Protein AF-A0A352CI51-F1 (afdb_monomer_lite)

Sequence (90 aa):
MNSAALLSHQVLIETIRSSRSQKKVIELIDAALRSFYTEAPDGSFIFLKSLRSELSTIDPIEVADPEEWNLIQFARIYLHRLMERRPAAL

Structure (mmCIF, N/CA/C/O backbone):
data_AF-A0A352CI51-F1
#
_entry.id   AF-A0A352CI51-F1
#
loop_
_atom_site.group_PDB
_atom_site.id
_atom_site.type_symbol
_atom_site.label_atom_id
_atom_site.label_alt_id
_atom_site.label_comp_id
_atom_site.label_asym_id
_atom_site.label_entity_id
_atom_site.label_seq_id
_atom_site.pdbx_PDB_ins_code
_atom_site.Cartn_x
_atom_site.Cartn_y
_atom_site.Cartn_z
_atom_site.occupancy
_atom_site.B_iso_or_equiv
_atom_site.auth_seq_id
_atom_site.auth_comp_id
_atom_site.auth_asym_id
_atom_site.auth_atom_id
_atom_site.pdbx_PDB_model_num
ATOM 1 N N . MET A 1 1 ? -0.354 -14.025 -18.684 1.00 39.72 1 MET A N 1
ATOM 2 C CA . MET A 1 1 ? -0.291 -13.227 -17.438 1.00 39.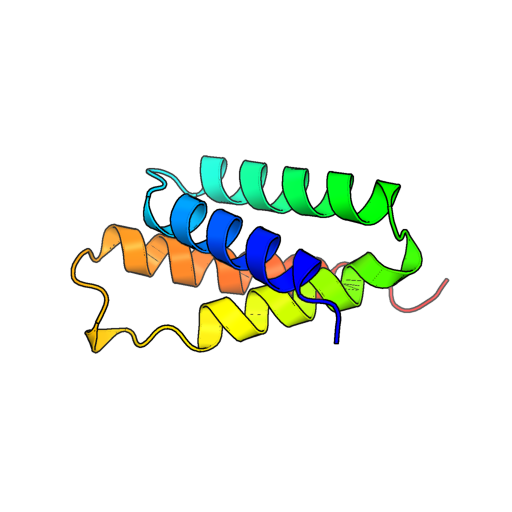72 1 MET A CA 1
ATOM 3 C C . MET A 1 1 ? 0.487 -14.050 -16.421 1.00 39.72 1 MET A C 1
ATOM 5 O O . MET A 1 1 ? 0.113 -15.191 -16.199 1.00 39.72 1 MET A O 1
ATOM 9 N N . ASN A 1 2 ? 1.621 -13.538 -15.932 1.00 39.03 2 ASN A N 1
ATOM 10 C CA . ASN A 1 2 ? 2.580 -14.286 -15.107 1.00 39.03 2 ASN A CA 1
ATOM 11 C C . ASN A 1 2 ? 2.056 -14.486 -13.678 1.00 39.03 2 ASN A C 1
ATOM 13 O O . ASN A 1 2 ? 2.069 -13.556 -12.876 1.00 39.03 2 ASN A O 1
ATOM 17 N N . SER A 1 3 ? 1.660 -15.713 -13.347 1.00 43.72 3 SER A N 1
ATOM 18 C CA . SER A 1 3 ? 1.192 -16.124 -12.014 1.00 43.72 3 SER A CA 1
ATOM 19 C C . SER A 1 3 ? 2.232 -15.912 -10.900 1.00 43.72 3 SER A C 1
ATOM 21 O O . SER A 1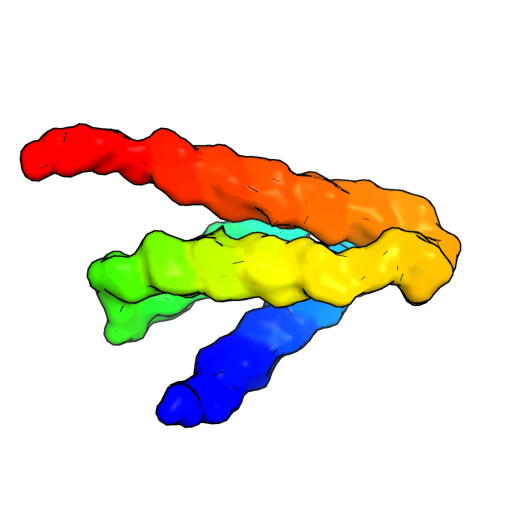 3 ? 1.867 -15.794 -9.736 1.00 43.72 3 SER A O 1
ATOM 23 N N . ALA A 1 4 ? 3.519 -15.801 -11.248 1.00 47.12 4 ALA A N 1
ATOM 24 C CA . ALA A 1 4 ? 4.603 -15.538 -10.301 1.00 47.12 4 ALA A CA 1
ATOM 25 C C . ALA A 1 4 ? 4.557 -14.123 -9.682 1.00 47.12 4 ALA A C 1
ATOM 27 O O . ALA A 1 4 ? 4.959 -13.951 -8.536 1.00 47.12 4 ALA A O 1
ATOM 28 N N . ALA A 1 5 ? 4.026 -13.124 -10.400 1.00 51.56 5 ALA A N 1
ATOM 29 C CA . ALA A 1 5 ? 3.933 -11.746 -9.900 1.00 51.56 5 ALA A CA 1
ATOM 30 C C . ALA A 1 5 ? 2.761 -11.538 -8.919 1.00 51.56 5 ALA A C 1
ATOM 32 O O . ALA A 1 5 ? 2.837 -10.712 -8.019 1.00 51.56 5 ALA A O 1
ATOM 33 N N . LEU A 1 6 ? 1.687 -12.319 -9.063 1.00 50.41 6 LEU A N 1
ATOM 34 C CA . LEU A 1 6 ? 0.529 -12.280 -8.160 1.00 50.41 6 LEU A CA 1
ATOM 35 C C . LEU A 1 6 ? 0.872 -12.837 -6.771 1.00 50.41 6 LEU A C 1
ATOM 37 O O . LEU A 1 6 ? 0.433 -12.296 -5.759 1.00 50.41 6 LEU A O 1
ATOM 41 N N . LEU A 1 7 ? 1.714 -13.875 -6.723 1.00 53.09 7 LEU A N 1
ATOM 42 C CA . LEU A 1 7 ? 2.193 -14.456 -5.469 1.00 53.09 7 LEU A CA 1
ATOM 43 C C . LEU A 1 7 ? 3.095 -13.484 -4.686 1.00 53.09 7 LEU A C 1
ATOM 45 O O . LEU A 1 7 ? 3.032 -13.467 -3.460 1.00 53.09 7 LEU A O 1
ATOM 49 N N . SER A 1 8 ? 3.892 -12.638 -5.355 1.00 78.00 8 SER A N 1
ATOM 50 C CA . SER A 1 8 ? 4.754 -11.664 -4.664 1.00 78.00 8 SER A CA 1
ATOM 51 C C . SER A 1 8 ? 3.984 -10.449 -4.135 1.00 78.00 8 SER A C 1
ATOM 53 O O . SER A 1 8 ? 4.277 -9.983 -3.032 1.00 78.00 8 SER A O 1
ATOM 55 N N . HIS A 1 9 ? 2.966 -9.965 -4.856 1.00 87.12 9 HIS A N 1
ATOM 56 C CA . HIS A 1 9 ? 2.118 -8.875 -4.364 1.00 87.12 9 HIS A CA 1
ATOM 57 C C . HIS A 1 9 ? 1.230 -9.300 -3.200 1.00 87.12 9 HIS A C 1
ATOM 59 O O . HIS A 1 9 ? 1.170 -8.574 -2.212 1.00 87.12 9 HIS A O 1
ATOM 65 N N . GLN A 1 10 ? 0.602 -10.479 -3.261 1.00 88.25 10 GLN A N 1
ATOM 66 C CA . GLN A 1 10 ? -0.213 -10.974 -2.148 1.00 88.25 10 GLN A CA 1
ATOM 67 C C . GLN A 1 10 ? 0.607 -11.099 -0.862 1.00 88.25 10 GLN A C 1
ATOM 69 O O . GLN A 1 10 ? 0.188 -10.601 0.178 1.00 88.25 10 GLN A O 1
ATOM 74 N N . VAL A 1 11 ? 1.814 -11.671 -0.936 1.00 90.50 11 VAL A N 1
ATOM 75 C CA . VAL A 1 11 ? 2.713 -11.759 0.226 1.00 90.50 11 VAL A CA 1
ATOM 76 C C . VAL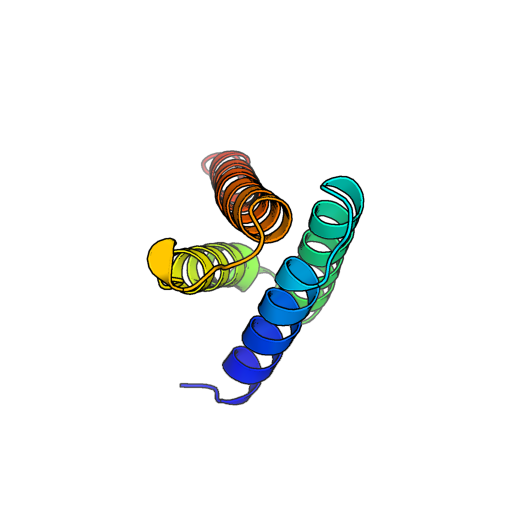 A 1 11 ? 3.065 -10.370 0.762 1.00 90.50 11 VAL A C 1
ATOM 78 O O . VAL A 1 11 ? 3.049 -10.152 1.974 1.00 90.50 11 VAL A O 1
ATOM 81 N N . LEU A 1 12 ? 3.353 -9.406 -0.116 1.00 93.12 12 LEU A N 1
ATOM 82 C CA . LEU A 1 12 ? 3.651 -8.035 0.296 1.00 93.12 12 LEU A CA 1
ATOM 83 C C . LEU A 1 12 ? 2.444 -7.353 0.955 1.00 93.12 12 LEU A C 1
ATOM 85 O O . LEU A 1 12 ? 2.614 -6.698 1.980 1.00 93.12 12 LEU A O 1
ATOM 89 N N . ILE A 1 13 ? 1.241 -7.528 0.407 1.00 94.88 13 ILE A N 1
ATOM 90 C CA . ILE A 1 13 ? -0.002 -6.979 0.957 1.00 94.88 13 ILE A CA 1
ATOM 91 C C . ILE A 1 13 ? -0.260 -7.557 2.346 1.00 94.88 13 ILE A C 1
ATOM 93 O O . ILE A 1 13 ? -0.417 -6.786 3.286 1.00 94.88 13 ILE A O 1
ATOM 97 N N . GLU A 1 14 ? -0.196 -8.876 2.523 1.00 94.44 14 GLU A N 1
ATOM 98 C CA . GLU A 1 14 ? -0.358 -9.508 3.841 1.00 94.44 14 GLU A CA 1
ATOM 99 C C . GLU A 1 14 ? 0.717 -9.054 4.843 1.00 94.44 14 GLU A C 1
ATOM 101 O O . GLU A 1 14 ? 0.447 -8.844 6.029 1.00 94.44 14 GLU A O 1
ATOM 106 N N . THR A 1 15 ? 1.942 -8.805 4.375 1.00 93.94 15 THR A N 1
ATOM 107 C CA . THR A 1 15 ? 3.006 -8.259 5.232 1.00 93.94 15 THR A CA 1
ATOM 108 C C . THR A 1 15 ? 2.737 -6.797 5.620 1.00 93.94 15 THR A C 1
ATOM 110 O O . THR A 1 15 ? 3.042 -6.383 6.738 1.00 93.94 15 THR A O 1
ATOM 113 N N . ILE A 1 16 ? 2.135 -5.996 4.734 1.00 94.69 16 ILE A N 1
ATOM 114 C CA . ILE A 1 16 ? 1.684 -4.630 5.050 1.00 94.69 16 ILE A CA 1
ATOM 115 C C . ILE A 1 16 ? 0.547 -4.676 6.074 1.00 94.69 16 ILE A C 1
ATOM 117 O O . ILE A 1 16 ? 0.597 -3.935 7.052 1.00 94.69 16 ILE A O 1
ATOM 121 N N . ARG A 1 17 ? -0.433 -5.567 5.886 1.00 94.19 17 ARG A N 1
ATOM 122 C CA . ARG A 1 17 ? -1.578 -5.746 6.795 1.00 94.19 17 ARG A CA 1
ATOM 123 C C . ARG A 1 17 ? -1.145 -6.164 8.201 1.00 94.19 17 ARG A C 1
ATOM 125 O O . ARG A 1 17 ? -1.657 -5.656 9.187 1.00 94.19 17 ARG A O 1
ATOM 132 N N . SER A 1 18 ? -0.144 -7.035 8.296 1.00 93.50 18 SER A N 1
ATOM 133 C CA . SER A 1 18 ? 0.424 -7.495 9.572 1.00 93.50 18 SER A CA 1
ATOM 134 C C . SER A 1 18 ? 1.500 -6.568 10.163 1.00 93.50 18 SER A C 1
ATOM 136 O O . SER A 1 18 ? 2.040 -6.845 11.241 1.00 93.50 18 SER A O 1
ATOM 138 N N . SER A 1 19 ? 1.842 -5.469 9.481 1.00 93.50 19 SER A N 1
ATOM 139 C CA . SER A 1 19 ? 2.853 -4.525 9.961 1.00 93.50 19 SER A CA 1
ATOM 140 C C . SER A 1 19 ? 2.369 -3.736 11.181 1.00 93.50 19 SER A C 1
ATOM 142 O O . SER A 1 19 ? 1.183 -3.558 11.414 1.00 93.50 19 SER A O 1
ATOM 144 N N . ARG A 1 20 ? 3.327 -3.230 11.967 1.00 89.88 20 ARG A N 1
ATOM 145 C CA . ARG A 1 20 ? 3.074 -2.441 13.192 1.00 89.88 20 ARG A CA 1
ATOM 146 C C . ARG A 1 20 ? 3.536 -0.987 13.098 1.00 89.88 20 ARG A C 1
ATOM 148 O O . ARG A 1 20 ? 3.591 -0.279 14.093 1.00 89.88 20 ARG A O 1
ATOM 155 N N . SER A 1 21 ? 4.012 -0.554 11.929 1.00 95.25 21 SER A N 1
ATOM 156 C CA . SER A 1 21 ? 4.446 0.831 11.735 1.00 95.25 21 SER A CA 1
ATOM 157 C C . SER A 1 21 ? 4.531 1.215 10.265 1.00 95.25 21 SER A C 1
ATOM 159 O O . SER A 1 21 ? 4.893 0.408 9.407 1.00 95.25 21 SER A O 1
ATOM 161 N N . GLN A 1 22 ? 4.309 2.501 9.994 1.00 96.50 22 GLN A N 1
ATOM 162 C CA . GLN A 1 22 ? 4.516 3.096 8.672 1.00 96.50 22 GLN A CA 1
ATOM 163 C C . GLN A 1 22 ? 5.962 2.937 8.188 1.00 96.50 22 GLN A C 1
ATOM 165 O O . GLN A 1 22 ? 6.193 2.673 7.011 1.00 96.50 22 GLN A O 1
ATOM 170 N N . LYS A 1 23 ? 6.944 3.033 9.097 1.00 96.69 23 LYS A N 1
ATOM 171 C CA . LYS A 1 23 ? 8.359 2.814 8.770 1.00 96.69 23 LYS A CA 1
ATOM 172 C C . LYS A 1 23 ? 8.581 1.422 8.176 1.00 96.69 23 LYS A C 1
ATOM 174 O O . LYS A 1 23 ? 9.250 1.303 7.155 1.00 96.69 23 LYS A O 1
ATOM 179 N N . LYS A 1 24 ? 7.980 0.386 8.771 1.00 94.31 24 LYS A N 1
ATOM 180 C CA . LYS A 1 24 ? 8.106 -0.981 8.257 1.00 94.31 24 LYS A CA 1
ATOM 181 C C . LYS A 1 24 ? 7.464 -1.133 6.879 1.00 94.31 24 LYS A C 1
ATOM 183 O O . LYS A 1 24 ? 8.046 -1.771 6.011 1.00 94.31 24 LYS A O 1
ATOM 188 N N . VAL A 1 25 ? 6.314 -0.496 6.659 1.00 96.06 25 VAL A N 1
ATOM 189 C CA . VAL A 1 25 ? 5.642 -0.472 5.351 1.00 96.06 25 VAL A CA 1
ATOM 190 C C . VAL A 1 25 ? 6.522 0.174 4.274 1.00 96.06 25 VAL A C 1
ATOM 192 O O . VAL A 1 25 ? 6.639 -0.384 3.186 1.00 96.06 25 VAL A O 1
ATOM 195 N N . ILE A 1 26 ? 7.195 1.292 4.580 1.00 95.81 26 ILE A N 1
ATOM 196 C CA . ILE A 1 26 ? 8.175 1.912 3.666 1.00 95.81 26 ILE A CA 1
ATOM 197 C C . ILE A 1 26 ? 9.287 0.914 3.325 1.00 95.81 26 ILE A C 1
ATOM 199 O O . ILE A 1 26 ? 9.550 0.670 2.151 1.00 95.81 26 ILE A O 1
ATOM 203 N N . GLU A 1 27 ? 9.914 0.309 4.339 1.00 94.38 27 GLU A N 1
ATOM 204 C CA . GLU A 1 27 ? 11.017 -0.642 4.148 1.00 94.38 27 GLU A CA 1
ATOM 205 C C . GLU A 1 27 ? 10.615 -1.830 3.262 1.00 94.38 27 GLU A C 1
ATOM 207 O O . GLU A 1 27 ? 11.398 -2.246 2.407 1.00 94.38 27 GLU A O 1
ATOM 212 N N . LEU A 1 28 ? 9.401 -2.358 3.450 1.00 94.25 28 LEU A N 1
ATOM 213 C CA . LEU A 1 28 ? 8.850 -3.464 2.666 1.00 94.25 28 LEU A CA 1
ATOM 214 C C . LEU A 1 28 ? 8.638 -3.076 1.201 1.00 94.25 28 LEU A C 1
ATOM 216 O O . LEU A 1 28 ? 9.073 -3.801 0.307 1.00 94.25 28 LEU A O 1
ATOM 220 N N . ILE A 1 29 ? 8.009 -1.925 0.953 1.00 93.44 29 ILE A N 1
ATOM 221 C CA . ILE A 1 29 ? 7.750 -1.429 -0.404 1.00 93.44 29 ILE A CA 1
ATOM 222 C C . ILE A 1 29 ? 9.068 -1.137 -1.128 1.00 93.44 29 ILE A C 1
ATOM 224 O O . ILE A 1 29 ? 9.243 -1.558 -2.270 1.00 93.44 29 ILE A O 1
ATOM 228 N N . ASP A 1 30 ? 10.019 -0.484 -0.461 1.00 92.38 30 ASP A N 1
ATOM 229 C CA . ASP A 1 30 ? 11.328 -0.169 -1.034 1.00 92.38 30 ASP A CA 1
ATOM 230 C C . ASP A 1 30 ? 12.150 -1.429 -1.326 1.00 92.38 30 ASP A C 1
ATOM 232 O O . ASP A 1 30 ? 12.839 -1.503 -2.345 1.00 92.38 30 ASP A O 1
ATOM 236 N N . ALA A 1 31 ? 12.102 -2.433 -0.444 1.00 90.00 31 ALA A N 1
ATOM 237 C CA . ALA A 1 31 ? 12.773 -3.711 -0.665 1.00 90.00 31 ALA A CA 1
ATOM 238 C C . ALA A 1 31 ? 12.173 -4.457 -1.863 1.00 90.00 31 ALA A C 1
ATOM 240 O O . ALA A 1 31 ? 12.923 -4.914 -2.727 1.00 90.00 31 ALA A O 1
ATOM 241 N N . ALA A 1 32 ? 10.842 -4.516 -1.954 1.00 89.62 32 ALA A N 1
ATOM 242 C CA . ALA A 1 32 ? 10.152 -5.138 -3.077 1.00 89.62 32 ALA A CA 1
ATOM 243 C C . ALA A 1 32 ? 10.450 -4.411 -4.396 1.00 89.62 32 ALA A C 1
ATOM 245 O O . ALA A 1 32 ? 10.776 -5.052 -5.393 1.00 89.62 32 ALA A O 1
ATOM 246 N N . LEU A 1 33 ? 10.441 -3.074 -4.387 1.00 87.94 33 LEU A N 1
ATOM 247 C CA . LEU A 1 33 ? 10.774 -2.259 -5.553 1.00 87.94 33 LEU A CA 1
ATOM 248 C C . LEU A 1 33 ? 12.222 -2.476 -6.015 1.00 87.94 33 LEU A C 1
ATOM 250 O O . LEU A 1 33 ? 12.456 -2.615 -7.212 1.00 87.94 33 LEU A O 1
ATOM 254 N N . ARG A 1 34 ? 13.193 -2.533 -5.092 1.00 86.19 34 ARG A N 1
ATOM 255 C CA . ARG A 1 34 ? 14.604 -2.817 -5.419 1.00 86.19 34 ARG A CA 1
ATOM 256 C C . ARG A 1 34 ? 14.796 -4.219 -5.994 1.00 86.19 34 ARG A C 1
ATOM 258 O O . ARG A 1 34 ? 15.522 -4.373 -6.976 1.00 86.19 34 ARG A O 1
ATOM 265 N N . SER A 1 35 ? 14.142 -5.220 -5.404 1.00 83.94 35 SER A N 1
ATOM 266 C CA . SER A 1 35 ? 14.172 -6.596 -5.912 1.00 83.94 35 SER A CA 1
ATOM 267 C C . SER A 1 35 ? 13.610 -6.649 -7.329 1.00 83.94 35 SER A C 1
ATOM 269 O O . SER A 1 35 ? 14.273 -7.130 -8.241 1.00 83.94 35 SER A O 1
ATOM 271 N N . PHE A 1 36 ? 12.438 -6.044 -7.539 1.00 82.88 36 PHE A N 1
ATOM 272 C CA . PHE A 1 36 ? 11.797 -5.998 -8.847 1.00 82.88 36 PHE A CA 1
ATOM 273 C C . PHE A 1 36 ? 12.636 -5.234 -9.877 1.00 82.88 36 PHE A C 1
ATOM 275 O O . PHE A 1 36 ? 12.773 -5.683 -11.007 1.00 82.88 36 PHE A O 1
ATOM 282 N N . TYR A 1 37 ? 13.238 -4.102 -9.504 1.00 79.12 37 TYR A N 1
ATOM 283 C CA . TYR A 1 37 ? 14.108 -3.331 -10.398 1.00 79.12 37 TYR A CA 1
ATOM 284 C C . TYR A 1 37 ? 15.336 -4.130 -10.852 1.00 79.12 37 TYR A C 1
ATOM 286 O O . TYR A 1 37 ? 15.774 -3.978 -11.988 1.00 79.12 37 TYR A O 1
ATOM 294 N N . THR A 1 38 ? 15.871 -4.998 -9.989 1.00 77.12 38 THR A N 1
ATOM 295 C CA . THR A 1 38 ? 16.997 -5.883 -10.333 1.00 77.12 38 THR A CA 1
ATOM 296 C C . THR A 1 38 ? 16.605 -6.898 -11.411 1.00 77.12 38 THR A C 1
ATOM 298 O O . THR A 1 38 ? 17.416 -7.222 -12.273 1.00 77.12 38 THR A O 1
ATOM 301 N N . GLU A 1 39 ? 15.357 -7.370 -11.391 1.00 79.06 39 GLU A N 1
ATOM 302 C CA . GLU A 1 39 ? 14.825 -8.335 -12.361 1.00 79.06 39 GLU A CA 1
ATOM 303 C C . GLU A 1 39 ? 14.290 -7.670 -13.641 1.00 79.06 39 GLU A C 1
ATOM 305 O O . GLU A 1 39 ? 14.420 -8.221 -14.733 1.00 79.06 39 GLU A O 1
ATOM 310 N N . ALA A 1 40 ? 13.683 -6.487 -13.519 1.00 78.88 40 ALA A N 1
ATOM 311 C CA . ALA A 1 40 ? 13.021 -5.762 -14.599 1.00 78.88 40 ALA A CA 1
ATOM 312 C C . ALA A 1 40 ? 13.095 -4.230 -14.385 1.00 78.88 40 ALA A C 1
ATOM 314 O O . ALA A 1 40 ? 12.132 -3.623 -13.894 1.00 78.88 40 ALA A O 1
ATOM 315 N N . PRO A 1 41 ? 14.201 -3.572 -14.795 1.00 73.75 41 PRO A N 1
ATOM 316 C CA . PRO A 1 41 ? 14.441 -2.141 -14.556 1.00 73.75 41 PRO A CA 1
ATOM 317 C C . PRO A 1 41 ? 13.306 -1.223 -15.048 1.00 73.75 41 PRO A C 1
ATOM 319 O O . PRO A 1 41 ? 12.828 -0.340 -14.321 1.00 73.75 41 PRO A O 1
ATOM 322 N N . ASP A 1 42 ? 12.787 -1.499 -16.247 1.00 77.50 42 ASP A N 1
ATOM 323 C CA . ASP A 1 42 ? 11.727 -0.705 -16.882 1.00 77.50 42 ASP A CA 1
ATOM 324 C C . ASP A 1 42 ? 10.333 -0.969 -16.291 1.00 77.50 42 ASP A C 1
ATOM 326 O O . ASP A 1 42 ? 9.430 -0.132 -16.387 1.00 77.50 42 ASP A O 1
ATOM 330 N N . GLY A 1 43 ? 10.147 -2.108 -15.618 1.00 80.44 43 GLY A N 1
ATOM 331 C CA . GLY A 1 43 ? 8.854 -2.537 -15.086 1.00 80.44 43 GLY A CA 1
ATOM 332 C C . GLY A 1 43 ? 8.495 -1.926 -13.727 1.00 80.44 43 GLY A C 1
ATOM 333 O O . GLY A 1 43 ? 7.390 -2.148 -13.237 1.00 80.44 43 GLY A O 1
ATOM 334 N N . SER A 1 44 ? 9.379 -1.130 -13.121 1.00 82.38 44 SER A N 1
ATOM 335 C CA . SER A 1 44 ? 9.164 -0.549 -11.786 1.00 82.38 44 SER A CA 1
ATOM 336 C C . SER A 1 44 ? 7.899 0.320 -11.686 1.00 82.38 44 SER A C 1
ATOM 338 O O . SER A 1 44 ? 7.202 0.273 -10.676 1.00 82.38 44 SER A O 1
ATOM 340 N N . PHE A 1 45 ? 7.522 1.053 -12.740 1.00 86.00 45 PHE A N 1
ATOM 341 C CA . PHE A 1 45 ? 6.250 1.795 -12.752 1.00 86.00 45 PHE A CA 1
ATOM 342 C C . PHE A 1 45 ? 5.029 0.871 -12.808 1.00 86.00 45 PHE A C 1
ATOM 344 O O . PHE A 1 45 ? 4.027 1.123 -12.138 1.00 86.00 45 PHE A O 1
ATOM 351 N N . ILE A 1 46 ? 5.115 -0.212 -13.586 1.00 88.31 46 ILE A N 1
ATOM 352 C CA . ILE A 1 46 ? 4.047 -1.211 -13.692 1.00 88.31 46 ILE A CA 1
ATOM 353 C C . ILE A 1 46 ? 3.861 -1.904 -12.340 1.00 88.31 46 ILE A C 1
ATOM 355 O O . ILE A 1 46 ? 2.728 -2.033 -11.888 1.00 88.31 46 ILE A O 1
ATOM 359 N N . PHE A 1 47 ? 4.953 -2.265 -11.663 1.00 88.50 47 PHE A N 1
ATOM 360 C CA . PHE A 1 47 ? 4.931 -2.813 -10.306 1.00 88.50 47 PHE A CA 1
ATOM 361 C C . PHE A 1 47 ? 4.198 -1.883 -9.326 1.00 88.50 47 PHE A C 1
ATOM 363 O O . PHE A 1 47 ? 3.213 -2.291 -8.711 1.00 88.50 47 PHE A O 1
ATOM 370 N N . LEU A 1 48 ? 4.607 -0.609 -9.241 1.00 91.06 48 LEU A N 1
ATOM 371 C CA . LEU A 1 48 ? 3.987 0.371 -8.338 1.00 91.06 48 LEU A CA 1
ATOM 372 C C . LEU A 1 48 ? 2.491 0.558 -8.625 1.00 91.06 48 LEU A C 1
ATOM 374 O O . LEU A 1 48 ? 1.677 0.597 -7.698 1.00 91.06 48 LEU A O 1
ATOM 378 N N . LYS A 1 49 ? 2.119 0.649 -9.908 1.00 92.06 49 LYS A N 1
ATOM 379 C CA . LYS A 1 49 ? 0.726 0.805 -10.338 1.00 92.06 49 LYS A CA 1
ATOM 380 C C . LYS A 1 49 ? -0.118 -0.418 -9.971 1.00 92.06 49 LYS A C 1
ATOM 382 O O . LYS A 1 49 ? -1.220 -0.244 -9.452 1.00 92.06 49 LYS A O 1
ATOM 387 N N . SER A 1 50 ? 0.392 -1.623 -10.217 1.00 92.56 50 SER A N 1
ATOM 388 C CA . SER A 1 50 ? -0.297 -2.881 -9.912 1.00 92.56 50 SER A CA 1
ATOM 389 C C . SER A 1 50 ? -0.495 -3.064 -8.409 1.00 92.56 50 SER A C 1
ATOM 391 O O . SER A 1 50 ? -1.630 -3.224 -7.968 1.00 92.56 50 SER A O 1
ATOM 393 N N . LEU A 1 51 ? 0.560 -2.903 -7.606 1.00 93.44 51 LEU A N 1
ATOM 394 C CA . LEU A 1 51 ? 0.475 -3.021 -6.148 1.00 93.44 51 LEU A CA 1
ATOM 395 C C . LEU A 1 51 ? -0.504 -2.002 -5.541 1.00 93.44 51 LEU A C 1
ATOM 397 O O . LEU A 1 51 ? -1.316 -2.339 -4.681 1.00 93.44 51 LEU A O 1
ATOM 401 N N . ARG A 1 52 ? -0.481 -0.748 -6.016 1.00 95.25 52 ARG A N 1
ATOM 402 C CA . ARG A 1 52 ? -1.440 0.278 -5.572 1.00 95.25 52 ARG A CA 1
ATOM 403 C C . ARG A 1 52 ? -2.878 -0.080 -5.958 1.00 95.25 52 ARG A C 1
ATOM 405 O O . ARG A 1 52 ? -3.802 0.239 -5.204 1.00 95.25 52 ARG A O 1
ATOM 412 N N . SER A 1 53 ? -3.073 -0.678 -7.133 1.00 95.19 53 SER A N 1
ATOM 413 C CA . SER A 1 53 ? -4.385 -1.138 -7.593 1.00 95.19 53 SER A CA 1
ATOM 414 C C . SER A 1 53 ? -4.924 -2.230 -6.675 1.00 95.19 53 SER A C 1
ATOM 416 O O . SER A 1 53 ? -6.050 -2.104 -6.211 1.00 95.19 53 SER A O 1
ATOM 418 N N . GLU A 1 54 ? -4.113 -3.234 -6.348 1.00 95.44 54 GLU A N 1
ATOM 419 C CA . GLU A 1 54 ? -4.495 -4.342 -5.460 1.00 95.44 54 GLU A CA 1
ATOM 420 C C . GLU A 1 54 ? -4.794 -3.868 -4.031 1.00 95.44 54 GLU A C 1
ATOM 422 O O . GLU A 1 54 ? -5.829 -4.201 -3.467 1.00 95.44 54 GLU A O 1
ATOM 427 N N . LEU A 1 55 ? -3.983 -2.973 -3.462 1.00 95.62 55 LEU A N 1
ATOM 428 C CA . LEU A 1 55 ? -4.312 -2.354 -2.167 1.00 95.62 55 LEU A CA 1
ATOM 429 C C . LEU A 1 55 ? -5.620 -1.548 -2.201 1.00 95.62 55 LEU A C 1
ATOM 431 O O . LEU A 1 55 ? -6.231 -1.316 -1.162 1.00 95.62 55 LEU A O 1
ATOM 435 N N . SER A 1 56 ? -6.041 -1.079 -3.378 1.00 95.75 56 SER A N 1
ATOM 436 C CA . SER A 1 56 ? -7.289 -0.328 -3.545 1.00 95.75 56 SER A CA 1
ATOM 437 C C . SER A 1 56 ? -8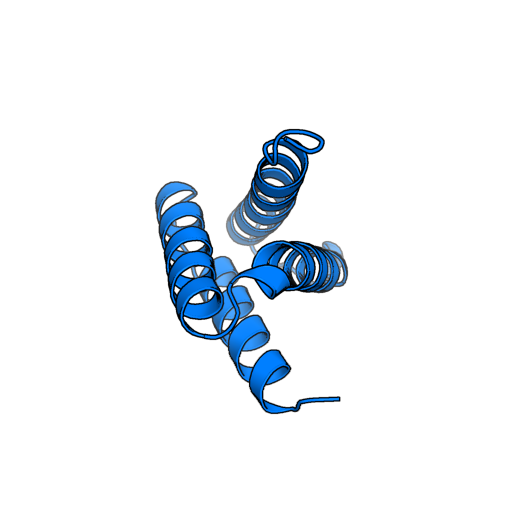.514 -1.219 -3.748 1.00 95.75 56 SER A C 1
ATOM 439 O O . SER A 1 56 ? -9.618 -0.681 -3.732 1.00 95.75 56 SER A O 1
ATOM 441 N N . THR A 1 57 ? -8.347 -2.534 -3.930 1.00 95.75 57 THR A N 1
ATOM 442 C CA . THR A 1 57 ? -9.469 -3.487 -3.963 1.00 95.75 57 THR A CA 1
ATOM 443 C C . THR A 1 57 ? -9.857 -3.989 -2.576 1.00 95.75 57 THR A C 1
ATOM 445 O O . THR A 1 57 ? -10.868 -4.670 -2.457 1.00 95.75 57 THR A O 1
ATOM 448 N N . ILE A 1 58 ? -9.068 -3.685 -1.540 1.00 95.19 58 ILE A N 1
ATOM 449 C CA . ILE A 1 58 ? -9.393 -4.049 -0.157 1.00 95.19 58 ILE A CA 1
ATOM 450 C C . ILE A 1 58 ? -10.586 -3.208 0.306 1.00 95.19 58 ILE A C 1
ATOM 452 O O . ILE A 1 58 ? -10.503 -1.975 0.325 1.00 95.19 58 ILE A O 1
ATOM 456 N N . ASP A 1 59 ? -11.674 -3.876 0.686 1.00 94.31 59 ASP A N 1
ATOM 457 C CA . ASP A 1 59 ? -12.856 -3.222 1.239 1.00 94.31 59 ASP A CA 1
ATOM 458 C C . ASP A 1 59 ? -12.558 -2.728 2.670 1.00 94.31 59 ASP A C 1
ATOM 460 O O . ASP A 1 59 ? -12.208 -3.541 3.530 1.00 94.31 59 ASP A O 1
ATOM 464 N N . PRO A 1 60 ? -12.687 -1.418 2.967 1.00 91.75 60 PRO A N 1
ATOM 465 C CA . PRO A 1 60 ? -12.539 -0.903 4.329 1.00 91.75 60 PRO A CA 1
ATOM 466 C C . PRO A 1 60 ? -13.457 -1.573 5.354 1.00 91.75 60 PRO A C 1
ATOM 468 O O . PRO A 1 60 ? -13.094 -1.634 6.524 1.00 91.75 60 PRO A O 1
ATOM 471 N N . ILE A 1 61 ? -14.639 -2.041 4.945 1.00 93.50 61 ILE A N 1
ATOM 472 C CA . ILE A 1 61 ? -15.615 -2.675 5.842 1.00 93.50 61 ILE A CA 1
ATOM 473 C C . ILE A 1 61 ? -15.096 -4.034 6.336 1.00 93.50 61 ILE A C 1
ATOM 475 O O . ILE A 1 61 ? -15.416 -4.447 7.449 1.00 93.50 61 ILE A O 1
ATOM 479 N N . GLU A 1 62 ? -14.264 -4.711 5.542 1.00 92.75 62 GLU A N 1
ATOM 480 C CA . GLU A 1 62 ? -13.689 -6.020 5.871 1.00 92.75 62 GLU A CA 1
ATOM 481 C C . GLU A 1 62 ? -12.415 -5.926 6.731 1.00 92.75 62 GLU A C 1
ATOM 483 O O . GLU A 1 62 ? -11.902 -6.946 7.195 1.00 92.75 62 GLU A O 1
ATOM 488 N N . VAL A 1 63 ? -11.890 -4.719 6.971 1.00 94.81 63 VAL A N 1
ATOM 489 C CA . VAL A 1 63 ? -10.691 -4.496 7.789 1.00 94.81 63 VAL A CA 1
ATOM 490 C C . VAL A 1 63 ? -11.099 -4.162 9.222 1.00 94.81 63 VAL A C 1
ATOM 492 O O . VAL A 1 63 ? -11.477 -3.036 9.537 1.00 94.81 63 VAL A O 1
ATOM 495 N N . ALA A 1 64 ? -11.020 -5.159 10.104 1.00 92.25 64 ALA A N 1
ATOM 496 C CA . ALA A 1 64 ? -11.465 -5.030 11.491 1.00 92.25 64 ALA A CA 1
ATOM 497 C C . ALA A 1 64 ? -10.559 -4.126 12.349 1.00 92.25 64 ALA A C 1
ATOM 499 O O . ALA A 1 64 ? -11.047 -3.483 13.278 1.00 92.25 64 ALA A O 1
ATOM 500 N N . ASP A 1 65 ? -9.254 -4.087 12.062 1.00 94.56 65 ASP A N 1
ATOM 501 C CA . ASP A 1 65 ? -8.282 -3.294 12.817 1.00 94.56 65 ASP A CA 1
ATOM 502 C C . ASP A 1 65 ? -8.094 -1.896 12.180 1.00 94.56 65 ASP A C 1
ATOM 504 O O . ASP A 1 65 ? -7.622 -1.780 11.043 1.00 94.56 65 ASP A O 1
ATOM 508 N N . PRO A 1 66 ? -8.415 -0.797 12.891 1.00 93.19 66 PRO A N 1
ATOM 509 C CA . PRO A 1 66 ? -8.181 0.555 12.388 1.00 93.19 66 PRO A CA 1
ATOM 510 C C . PRO A 1 66 ? -6.706 0.854 12.087 1.00 93.19 66 PRO A C 1
ATOM 512 O O . PRO A 1 66 ? -6.409 1.667 11.207 1.00 93.19 66 PRO A O 1
ATOM 515 N N . GLU A 1 67 ? -5.768 0.235 12.809 1.00 94.62 67 GLU A N 1
ATOM 516 C CA . GLU A 1 67 ? -4.335 0.405 12.564 1.00 94.62 67 GLU A CA 1
ATOM 517 C C . GLU A 1 67 ? -3.925 -0.252 11.244 1.00 94.62 67 GLU A C 1
ATOM 519 O O . GLU A 1 67 ? -3.247 0.378 10.429 1.00 94.62 67 GLU A O 1
ATOM 524 N N . GLU A 1 68 ? -4.417 -1.463 10.983 1.00 95.44 68 GLU A N 1
ATOM 525 C CA . GLU A 1 68 ? -4.258 -2.150 9.701 1.00 95.44 68 GLU A CA 1
ATOM 526 C C . GLU A 1 68 ? -4.783 -1.283 8.548 1.00 95.44 68 GLU A C 1
ATOM 528 O O . GLU A 1 68 ? -4.069 -1.048 7.566 1.00 95.44 68 GLU A O 1
ATOM 533 N N . TRP A 1 69 ? -5.993 -0.727 8.682 1.00 96.56 69 TRP A N 1
ATOM 534 C CA . TRP A 1 69 ? -6.557 0.152 7.656 1.00 96.56 69 TRP A CA 1
ATOM 535 C C . TRP A 1 69 ? -5.695 1.395 7.422 1.00 96.56 69 TRP A C 1
ATOM 537 O O . TRP A 1 69 ? -5.418 1.758 6.274 1.00 96.56 69 TRP A O 1
ATOM 547 N N . ASN A 1 70 ? -5.202 2.023 8.491 1.00 96.50 70 ASN A N 1
ATOM 548 C CA . ASN A 1 70 ? -4.297 3.166 8.389 1.00 96.50 70 ASN A CA 1
ATOM 549 C C . ASN A 1 70 ? -3.001 2.815 7.644 1.00 96.50 70 ASN A C 1
ATOM 551 O O . ASN A 1 70 ? -2.512 3.628 6.856 1.00 96.50 70 ASN A O 1
ATOM 555 N N . LEU A 1 71 ? -2.452 1.615 7.843 1.00 97.44 71 LEU A N 1
ATOM 556 C CA . LEU A 1 71 ? -1.256 1.148 7.139 1.00 97.44 71 LEU A CA 1
ATOM 557 C C . LEU A 1 71 ? -1.529 0.858 5.659 1.00 97.44 71 LEU A C 1
ATOM 559 O O . LEU A 1 71 ? -0.716 1.240 4.813 1.00 97.44 71 LEU A O 1
ATOM 563 N N . ILE A 1 72 ? -2.687 0.283 5.326 1.00 97.25 72 ILE A N 1
ATOM 564 C CA . ILE A 1 72 ? -3.139 0.109 3.936 1.00 97.25 72 ILE A CA 1
ATOM 565 C C . ILE A 1 72 ? -3.264 1.477 3.249 1.00 97.25 72 ILE A C 1
ATOM 567 O O . ILE A 1 72 ? -2.726 1.679 2.157 1.00 97.25 72 ILE A O 1
ATOM 571 N N . GLN A 1 73 ? -3.915 2.454 3.890 1.00 97.44 73 GLN A N 1
ATOM 572 C CA . GLN A 1 73 ? -4.045 3.808 3.339 1.00 97.44 73 GLN A CA 1
ATOM 573 C C . GLN A 1 73 ? -2.692 4.492 3.168 1.00 97.44 73 GLN A C 1
ATOM 575 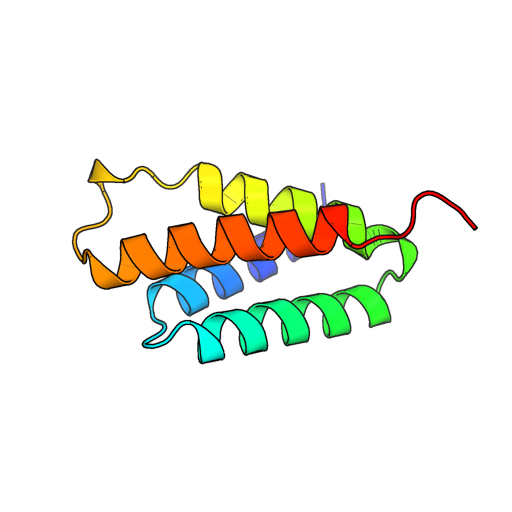O O . GLN A 1 73 ? -2.413 5.079 2.118 1.00 97.44 73 GLN A O 1
ATOM 580 N N . PHE A 1 74 ? -1.827 4.375 4.171 1.00 98.00 74 PHE A N 1
ATOM 581 C CA . PHE A 1 74 ? -0.472 4.893 4.110 1.00 98.00 74 PHE A CA 1
ATOM 582 C C . PHE A 1 74 ? 0.304 4.298 2.925 1.00 98.00 74 PHE A C 1
ATOM 584 O O . PHE A 1 74 ? 0.891 5.053 2.147 1.00 98.00 74 PHE A O 1
ATOM 591 N N . ALA A 1 75 ? 0.249 2.977 2.726 1.00 97.56 75 ALA A N 1
ATOM 592 C CA . ALA A 1 75 ? 0.886 2.302 1.597 1.00 97.56 75 ALA A CA 1
ATOM 593 C C . ALA A 1 75 ? 0.379 2.840 0.248 1.00 97.56 75 ALA A C 1
ATOM 595 O O . ALA A 1 75 ? 1.181 3.181 -0.624 1.00 97.56 75 ALA A O 1
ATOM 596 N N . ARG A 1 76 ? -0.942 3.008 0.085 1.00 97.56 76 ARG A N 1
ATOM 597 C CA . ARG A 1 76 ? -1.554 3.564 -1.141 1.00 97.56 76 ARG A CA 1
ATOM 598 C C . ARG A 1 76 ? -1.043 4.970 -1.460 1.00 97.56 76 ARG A C 1
ATOM 600 O O . ARG A 1 76 ? -0.749 5.272 -2.621 1.00 97.56 76 ARG A O 1
ATOM 607 N N . ILE A 1 77 ? -0.932 5.826 -0.443 1.00 97.12 77 ILE A N 1
ATOM 608 C CA . ILE A 1 77 ? -0.418 7.198 -0.576 1.00 97.12 77 ILE A CA 1
ATOM 609 C C . ILE A 1 77 ? 1.074 7.179 -0.905 1.00 97.12 77 ILE A C 1
ATOM 611 O O . ILE A 1 77 ? 1.524 7.921 -1.779 1.00 97.12 77 ILE A O 1
ATOM 615 N N . TYR A 1 78 ? 1.846 6.334 -0.226 1.00 96.31 78 TYR A N 1
ATOM 616 C CA . TYR A 1 78 ? 3.282 6.224 -0.444 1.00 96.31 78 TYR A CA 1
ATOM 617 C C . TYR A 1 78 ? 3.604 5.771 -1.874 1.00 96.31 78 TYR A C 1
ATOM 619 O O . TYR A 1 78 ? 4.383 6.431 -2.560 1.00 96.31 78 TYR A O 1
ATOM 627 N N . LEU A 1 79 ? 2.921 4.736 -2.373 1.00 95.56 79 LEU A N 1
ATOM 628 C CA . LEU A 1 79 ? 3.056 4.257 -3.754 1.00 95.56 79 LEU A CA 1
ATOM 629 C C . LEU A 1 79 ? 2.698 5.333 -4.780 1.00 95.56 79 LEU A C 1
ATOM 631 O O . LEU A 1 79 ? 3.420 5.515 -5.757 1.00 95.56 79 LEU A O 1
ATOM 635 N N . HIS A 1 80 ? 1.621 6.086 -4.540 1.00 94.69 80 HIS A N 1
ATOM 636 C CA . HIS A 1 80 ? 1.271 7.219 -5.394 1.00 94.69 80 HIS A CA 1
ATOM 637 C C . HIS A 1 80 ? 2.402 8.256 -5.437 1.00 94.69 80 HIS A C 1
ATOM 639 O O . HIS A 1 80 ? 2.824 8.653 -6.517 1.00 94.69 80 HIS A O 1
ATOM 645 N N . ARG A 1 81 ? 2.969 8.631 -4.285 1.00 94.44 81 ARG A N 1
ATOM 646 C CA . ARG A 1 81 ? 4.098 9.575 -4.232 1.00 94.44 81 ARG A CA 1
ATOM 647 C C . ARG A 1 81 ? 5.341 9.055 -4.953 1.00 94.44 81 ARG A C 1
ATOM 649 O O . ARG A 1 81 ? 6.050 9.855 -5.553 1.00 94.44 81 ARG A O 1
ATOM 656 N N . LEU A 1 82 ? 5.621 7.753 -4.902 1.00 92.31 82 LEU A N 1
ATOM 657 C CA . LEU A 1 82 ? 6.721 7.153 -5.663 1.00 92.31 82 LEU A CA 1
ATOM 658 C C . LEU A 1 82 ? 6.489 7.252 -7.175 1.00 92.31 82 LEU A C 1
ATOM 660 O O . LEU A 1 82 ? 7.424 7.554 -7.912 1.00 92.31 82 LEU A O 1
ATOM 664 N N . MET A 1 83 ? 5.250 7.049 -7.630 1.00 91.50 83 MET A N 1
ATOM 665 C CA . MET A 1 83 ? 4.882 7.214 -9.038 1.00 91.50 83 MET A CA 1
ATOM 666 C C . MET A 1 83 ? 5.033 8.668 -9.510 1.00 91.50 83 MET A C 1
ATOM 668 O O . MET A 1 83 ? 5.599 8.887 -10.575 1.00 91.50 83 MET A O 1
ATOM 672 N N . GLU A 1 84 ? 4.589 9.645 -8.711 1.00 88.75 84 GLU A N 1
ATOM 673 C CA . GLU A 1 84 ? 4.695 11.084 -9.028 1.00 88.75 84 GLU A CA 1
ATOM 674 C C . GLU A 1 84 ? 6.141 11.607 -8.978 1.00 88.75 84 GLU A C 1
ATOM 676 O O . GLU A 1 84 ? 6.484 12.577 -9.646 1.00 88.75 84 GLU A O 1
ATOM 681 N N . ARG A 1 85 ? 7.013 10.981 -8.174 1.00 83.31 85 ARG A N 1
ATOM 682 C CA . ARG A 1 85 ? 8.428 11.366 -8.044 1.00 83.31 85 ARG A CA 1
ATOM 683 C C . ARG A 1 85 ? 9.308 10.913 -9.202 1.00 83.31 85 ARG A C 1
ATOM 685 O O . ARG A 1 85 ? 10.465 11.334 -9.245 1.00 83.31 85 ARG A O 1
ATOM 692 N N . ARG A 1 86 ? 8.821 10.073 -10.124 1.00 62.56 86 ARG A N 1
ATOM 693 C CA . ARG A 1 86 ? 9.561 9.854 -11.372 1.00 62.56 86 ARG A CA 1
ATOM 694 C C . ARG A 1 86 ? 9.646 11.208 -12.083 1.00 62.56 86 ARG A C 1
ATOM 696 O O . ARG A 1 86 ? 8.593 11.775 -12.369 1.00 62.56 86 ARG A O 1
ATOM 703 N N . PRO A 1 87 ? 10.851 11.739 -12.363 1.00 46.62 87 PRO A N 1
ATOM 704 C CA . PRO A 1 87 ? 10.957 12.929 -13.186 1.00 46.62 87 PRO A CA 1
ATOM 705 C C . PRO A 1 87 ? 10.241 12.624 -14.503 1.00 46.62 87 PRO A C 1
ATOM 707 O O . PRO A 1 87 ? 10.483 11.581 -15.116 1.00 46.62 87 PRO A O 1
ATOM 710 N N . ALA A 1 88 ? 9.307 13.493 -14.893 1.00 42.81 88 ALA A N 1
ATOM 711 C CA . ALA A 1 88 ? 8.826 13.521 -16.263 1.00 42.81 88 ALA A CA 1
ATOM 712 C C . ALA A 1 88 ? 10.074 13.555 -17.152 1.00 42.81 88 ALA A C 1
ATOM 714 O O . ALA A 1 88 ? 10.871 14.469 -16.986 1.00 42.81 88 ALA A O 1
ATOM 715 N N . ALA A 1 89 ? 10.268 12.494 -17.941 1.00 35.41 89 ALA A N 1
ATOM 716 C CA . ALA A 1 89 ? 11.302 12.290 -18.956 1.00 35.41 89 ALA A CA 1
ATOM 717 C C . ALA A 1 89 ? 12.527 13.233 -18.894 1.00 35.41 89 ALA A C 1
ATOM 719 O O . ALA A 1 89 ? 12.427 14.415 -19.219 1.00 35.41 89 ALA A O 1
ATOM 720 N N . LEU A 1 90 ? 13.694 12.672 -18.548 1.00 32.62 90 LEU A N 1
ATOM 721 C CA . LEU A 1 90 ? 14.955 13.173 -19.109 1.00 32.62 90 LEU A CA 1
ATOM 722 C C . LEU A 1 90 ? 14.902 13.088 -20.640 1.00 32.62 90 LEU A C 1
ATOM 724 O O . LEU A 1 90 ? 14.371 12.064 -21.135 1.00 32.62 90 LEU A O 1
#

Secondary structure (DSSP, 8-state):
--HHHHHHHHHHHHHHHT-S-HHHHHHHHHHHHHHHHHH-GGGHHHHHHHHHHHHTSS-GGG---HHHHHHHHHHHHHHHHHHHTS-S--

pLDDT: mean 85.31, std 16.82, range [32.62, 98.0]

Foldseek 3Di:
DDPVLVVLLVVLLVCLLPDDDLVVNVVSLVVSLVVVCVVPVVCSLVSLVVSLVVLVVDDPVPNPDPSSVVSSVSNNVVSVVVNVPPPPDD

R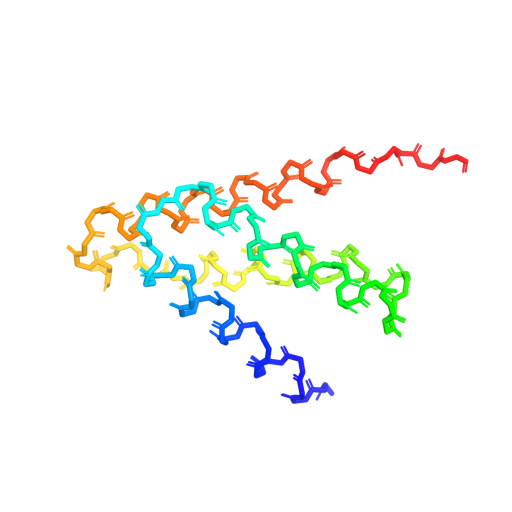adius of gyration: 13.15 Å; chains: 1; bounding box: 33×30×32 Å